Protein AF-A0A8B8GAD3-F1 (afdb_monomer_lite)

Foldseek 3Di:
DDPPPPPPQPDPPDPDPVCCQVQVWDFPPDRPTFIARLVPRDGDNDPDPVSSVVVSVVPVVCCVVQPHPDPVSVVVSVVSVVVVVVVVVVVVVVVVVVVVVVVVVVVVD

pLDDT: mean 82.94, std 14.65, range [37.81, 95.75]

Organism: NCBI:txid143950

Sequence (109 aa):
MDRKRRKIENENRQLCPEWMDLYCFILPDRVGALPVCLICNQTVAVMKVFNIKRHYETHKSFAEKFPLGTGLRKTKIENLKMKYKSATQILSQAMTEQQKCAQASLQIS

Structure (mmCIF, N/CA/C/O backbone):
data_AF-A0A8B8GAD3-F1
#
_entry.id   AF-A0A8B8GAD3-F1
#
loop_
_atom_site.group_PDB
_atom_site.id
_atom_site.type_symbol
_atom_site.label_atom_id
_atom_site.label_alt_id
_atom_site.label_comp_id
_atom_site.label_asym_id
_atom_site.label_entity_id
_atom_site.label_seq_id
_atom_site.pdbx_PDB_ins_code
_atom_site.Cartn_x
_atom_site.Cartn_y
_atom_site.Cartn_z
_atom_site.occupancy
_atom_site.B_iso_or_equiv
_atom_site.auth_seq_id
_atom_site.auth_comp_id
_atom_site.auth_asym_id
_atom_site.auth_atom_id
_atom_site.pdbx_PDB_model_num
ATOM 1 N N . MET A 1 1 ? 28.641 -8.208 -21.926 1.00 37.81 1 MET A N 1
ATOM 2 C CA . MET A 1 1 ? 27.380 -7.474 -22.187 1.00 37.81 1 MET A CA 1
ATOM 3 C C . MET A 1 1 ? 26.806 -7.016 -20.856 1.00 37.81 1 MET A C 1
ATOM 5 O O . MET A 1 1 ? 25.879 -7.620 -20.322 1.00 37.81 1 MET A O 1
ATOM 9 N N . ASP A 1 2 ? 27.411 -5.984 -20.281 1.00 43.97 2 ASP A N 1
ATOM 10 C CA . ASP A 1 2 ? 27.009 -5.403 -19.007 1.00 43.97 2 ASP A CA 1
ATOM 11 C C . ASP A 1 2 ? 25.595 -4.833 -19.109 1.00 43.97 2 ASP A C 1
ATOM 13 O O . ASP A 1 2 ? 25.339 -3.842 -19.797 1.00 43.97 2 ASP A O 1
ATOM 17 N N . ARG A 1 3 ? 24.639 -5.472 -18.424 1.00 51.47 3 ARG A N 1
ATOM 18 C CA . ARG A 1 3 ? 23.306 -4.898 -18.221 1.00 51.47 3 ARG A CA 1
ATOM 19 C C . ARG A 1 3 ? 23.472 -3.652 -17.360 1.00 51.47 3 ARG A C 1
ATOM 21 O O . ARG A 1 3 ? 23.454 -3.739 -16.134 1.00 51.47 3 ARG A O 1
ATOM 28 N N . LYS A 1 4 ? 23.612 -2.495 -18.011 1.00 49.50 4 LYS A N 1
ATOM 29 C CA . LYS A 1 4 ? 23.572 -1.164 -17.397 1.00 49.50 4 LYS A CA 1
ATOM 30 C C . LYS A 1 4 ? 22.325 -1.087 -16.509 1.00 49.50 4 LYS A C 1
ATOM 32 O O . LYS A 1 4 ? 21.205 -0.947 -17.007 1.00 49.50 4 LYS A O 1
ATOM 37 N N . ARG A 1 5 ? 22.501 -1.259 -15.191 1.00 54.44 5 ARG A N 1
ATOM 38 C CA . ARG A 1 5 ? 21.418 -1.110 -14.210 1.00 54.44 5 ARG A CA 1
ATOM 39 C C . ARG A 1 5 ? 20.938 0.330 -14.326 1.00 54.44 5 ARG A C 1
ATOM 41 O O . ARG A 1 5 ? 21.674 1.261 -14.016 1.00 54.44 5 ARG A O 1
ATOM 48 N N . ARG A 1 6 ? 19.726 0.515 -14.851 1.00 52.16 6 ARG A N 1
ATOM 49 C CA . ARG A 1 6 ? 19.106 1.837 -14.955 1.00 52.16 6 ARG A CA 1
ATOM 50 C C . ARG A 1 6 ? 18.954 2.393 -13.538 1.00 52.16 6 ARG A C 1
ATOM 52 O O . ARG A 1 6 ? 18.288 1.760 -12.724 1.00 52.16 6 ARG A O 1
ATOM 59 N N . LYS A 1 7 ? 19.585 3.536 -13.246 1.00 47.41 7 LYS A N 1
ATOM 60 C CA . LYS A 1 7 ? 19.332 4.312 -12.024 1.00 47.41 7 LYS A CA 1
ATOM 61 C C . LYS A 1 7 ? 17.867 4.747 -12.056 1.00 47.41 7 LYS A C 1
ATOM 63 O O . LYS A 1 7 ? 17.479 5.538 -12.908 1.00 47.41 7 LYS A O 1
ATOM 68 N N . ILE A 1 8 ? 17.054 4.157 -11.182 1.00 53.09 8 ILE A N 1
ATOM 69 C CA . ILE A 1 8 ? 15.604 4.405 -11.080 1.00 53.09 8 ILE A CA 1
ATOM 70 C C . ILE A 1 8 ? 15.321 5.772 -10.421 1.00 53.09 8 ILE A C 1
ATOM 72 O O . ILE A 1 8 ? 14.208 6.269 -10.519 1.00 53.09 8 ILE A O 1
ATOM 76 N N . GLU A 1 9 ? 16.332 6.405 -9.815 1.00 48.59 9 GLU A N 1
ATOM 77 C CA . GLU A 1 9 ? 16.222 7.668 -9.067 1.00 48.59 9 GLU A CA 1
ATOM 78 C C . GLU A 1 9 ? 15.706 8.872 -9.867 1.00 48.59 9 GLU A C 1
ATOM 80 O O . GLU A 1 9 ? 15.220 9.810 -9.250 1.00 48.59 9 GLU A O 1
ATOM 85 N N . ASN A 1 10 ? 15.778 8.867 -11.204 1.00 42.12 10 ASN A N 1
ATOM 86 C CA . ASN A 1 10 ? 15.511 10.075 -11.998 1.00 42.12 10 ASN A CA 1
ATOM 87 C C . ASN A 1 10 ? 14.191 10.072 -12.782 1.00 42.12 10 ASN A C 1
ATOM 89 O O . ASN A 1 10 ? 13.942 10.979 -13.572 1.00 42.12 10 ASN A O 1
ATOM 93 N N . GLU A 1 11 ? 13.340 9.063 -12.606 1.00 46.62 11 GLU A N 1
ATOM 94 C CA . GLU A 1 11 ? 11.992 9.130 -13.161 1.00 46.62 11 GLU A CA 1
ATOM 95 C C . GLU A 1 11 ? 11.055 9.596 -12.053 1.00 46.62 11 GLU A C 1
ATOM 97 O O . GLU A 1 11 ? 10.814 8.859 -11.098 1.00 46.62 11 GLU A O 1
ATOM 102 N N . ASN A 1 12 ? 10.524 10.813 -12.206 1.00 50.81 12 ASN A N 1
ATOM 103 C CA . ASN A 1 12 ? 9.312 11.320 -11.559 1.00 50.81 12 ASN A CA 1
ATOM 104 C C . ASN A 1 12 ? 8.127 10.376 -11.854 1.00 50.81 12 ASN A C 1
ATOM 106 O O . ASN A 1 12 ? 7.164 10.741 -12.526 1.00 50.81 12 ASN A O 1
ATOM 110 N N . ARG A 1 13 ? 8.202 9.119 -11.410 1.00 56.91 13 ARG A N 1
ATOM 111 C CA . ARG A 1 13 ? 7.114 8.154 -11.488 1.00 56.91 13 ARG A CA 1
ATOM 112 C C . ARG A 1 13 ? 6.143 8.557 -10.398 1.00 56.91 13 ARG A C 1
ATOM 114 O O . ARG A 1 13 ? 6.179 8.056 -9.279 1.00 56.91 13 ARG A O 1
ATOM 121 N N . GLN A 1 14 ? 5.333 9.552 -10.719 1.00 61.41 14 GLN A N 1
ATOM 122 C CA . GLN A 1 14 ? 4.161 9.864 -9.936 1.00 61.41 14 GLN A CA 1
ATOM 123 C C . GLN A 1 14 ? 3.264 8.632 -10.005 1.00 61.41 14 GLN A C 1
ATOM 125 O O . GLN A 1 14 ? 2.966 8.116 -11.085 1.00 61.41 14 GLN A O 1
ATOM 130 N N . LEU A 1 15 ? 2.892 8.108 -8.842 1.00 64.50 15 LEU A N 1
ATOM 131 C CA . LEU A 1 15 ? 1.887 7.063 -8.783 1.00 64.50 15 LEU A CA 1
ATOM 132 C C . LEU A 1 15 ? 0.586 7.661 -9.319 1.00 64.50 15 LEU A C 1
ATOM 134 O O . LEU A 1 15 ? 0.115 8.662 -8.778 1.00 64.50 15 LEU A O 1
ATOM 138 N N . CYS A 1 16 ? 0.013 7.073 -10.370 1.00 71.06 16 CYS A N 1
ATOM 139 C CA . CYS A 1 16 ? -1.284 7.517 -10.868 1.00 71.06 16 CYS A CA 1
ATOM 140 C C . CYS A 1 16 ? -2.304 7.425 -9.717 1.00 71.06 16 CYS A C 1
ATOM 142 O O . CYS A 1 16 ? -2.418 6.347 -9.123 1.00 71.06 16 CYS A O 1
ATOM 144 N N . PRO A 1 17 ? -3.057 8.496 -9.400 1.00 71.69 17 PRO A N 1
ATOM 145 C CA . PRO A 1 17 ? -4.067 8.478 -8.338 1.00 71.69 17 PRO A CA 1
ATOM 146 C C . PRO A 1 17 ? -5.066 7.325 -8.493 1.00 71.69 17 PRO A C 1
ATOM 148 O O . PRO A 1 17 ? -5.463 6.703 -7.513 1.00 71.69 17 PRO A O 1
ATOM 151 N N . GLU A 1 18 ? -5.367 6.958 -9.740 1.00 78.81 18 GLU A N 1
ATOM 152 C CA . GLU A 1 18 ? -6.225 5.828 -10.103 1.00 78.81 18 GLU A CA 1
ATOM 153 C C . GLU A 1 18 ? -5.734 4.481 -9.545 1.00 78.81 18 GLU A C 1
ATOM 155 O O . GLU A 1 18 ? -6.532 3.581 -9.294 1.00 78.81 18 GLU A O 1
ATOM 160 N N . TRP A 1 19 ? -4.429 4.307 -9.302 1.00 84.06 19 TRP A N 1
ATOM 161 C CA . TRP A 1 19 ? -3.896 3.063 -8.735 1.00 84.06 19 TRP A CA 1
ATOM 162 C C . TRP A 1 19 ? -4.293 2.878 -7.269 1.00 84.06 19 TRP A C 1
ATOM 164 O O . TRP A 1 19 ? -4.301 1.744 -6.782 1.00 84.06 19 TRP A O 1
ATOM 174 N N . MET A 1 20 ? -4.658 3.958 -6.575 1.00 85.38 20 MET A N 1
ATOM 175 C CA . MET A 1 20 ? -5.218 3.872 -5.231 1.00 85.38 20 MET A CA 1
ATOM 176 C C . MET A 1 20 ? -6.579 3.175 -5.268 1.00 85.38 20 MET A C 1
ATOM 178 O O . MET A 1 20 ? -6.777 2.191 -4.557 1.00 85.38 20 MET A O 1
ATOM 182 N N . ASP A 1 21 ? -7.477 3.605 -6.154 1.00 85.69 21 ASP A N 1
ATOM 183 C CA . ASP A 1 21 ? -8.812 3.016 -6.295 1.00 85.69 21 ASP A CA 1
ATOM 184 C C . ASP A 1 21 ? -8.769 1.605 -6.907 1.00 85.69 21 ASP A C 1
ATOM 186 O O . ASP A 1 21 ? -9.432 0.673 -6.425 1.00 85.69 21 ASP A O 1
ATOM 190 N N . LEU A 1 22 ? -7.943 1.421 -7.942 1.00 88.00 22 LEU A N 1
ATOM 191 C CA . LEU A 1 22 ? -7.854 0.170 -8.696 1.00 88.00 22 LEU A CA 1
ATOM 192 C C . LEU A 1 22 ? -7.103 -0.930 -7.940 1.00 88.00 22 LEU A C 1
ATOM 194 O O . LEU A 1 22 ? -7.559 -2.072 -7.916 1.00 88.00 22 LEU A O 1
ATOM 198 N N . TYR A 1 23 ? -5.979 -0.598 -7.301 1.00 91.75 23 TYR A N 1
ATOM 199 C CA . TYR A 1 23 ? -5.044 -1.589 -6.755 1.00 91.75 23 TYR A CA 1
ATOM 200 C C . TYR A 1 23 ? -4.752 -1.416 -5.260 1.00 91.75 23 TYR A C 1
ATOM 202 O O . TYR A 1 23 ? -4.009 -2.217 -4.694 1.00 91.75 23 TYR A O 1
ATOM 210 N N . CYS A 1 24 ? -5.327 -0.403 -4.604 1.00 93.25 24 CYS A N 1
ATOM 211 C CA . CYS A 1 24 ? -5.091 -0.100 -3.189 1.00 93.25 24 CYS A CA 1
ATOM 212 C C . CYS A 1 24 ? -3.615 0.188 -2.877 1.00 93.25 24 CYS A C 1
ATOM 214 O O . CYS A 1 24 ? -3.099 -0.225 -1.838 1.00 93.25 24 CYS A O 1
ATOM 216 N N . PHE A 1 25 ? -2.932 0.895 -3.780 1.00 93.75 25 PHE A N 1
ATOM 217 C CA . PHE A 1 25 ? -1.554 1.338 -3.581 1.00 93.75 25 PHE A CA 1
ATOM 218 C C . PHE A 1 25 ? -1.471 2.828 -3.272 1.00 93.75 25 PHE A C 1
ATOM 220 O O . PHE A 1 25 ? -2.213 3.638 -3.822 1.00 93.75 25 PHE A O 1
ATOM 227 N N . ILE A 1 26 ? -0.513 3.183 -2.421 1.00 91.50 26 ILE A N 1
ATOM 228 C CA . ILE A 1 26 ? -0.141 4.570 -2.143 1.00 91.50 26 ILE A CA 1
ATOM 229 C C . ILE A 1 26 ? 1.348 4.768 -2.384 1.00 91.50 26 ILE A C 1
ATOM 231 O O . ILE A 1 26 ? 2.139 3.827 -2.290 1.00 91.50 26 ILE A O 1
ATOM 235 N N . LEU A 1 27 ? 1.732 6.008 -2.665 1.00 90.31 27 LEU A N 1
ATOM 236 C CA . LEU A 1 27 ? 3.123 6.424 -2.682 1.00 90.31 27 LEU A CA 1
ATOM 237 C C . LEU A 1 27 ? 3.346 7.329 -1.470 1.00 90.31 27 LEU A C 1
ATOM 239 O O . LEU A 1 27 ? 2.709 8.378 -1.391 1.00 90.31 27 LEU A O 1
ATOM 243 N N . PRO A 1 28 ? 4.174 6.916 -0.498 1.00 87.75 28 PRO A N 1
ATOM 244 C CA . PRO A 1 28 ? 4.539 7.782 0.613 1.00 87.75 28 PRO A CA 1
ATOM 245 C 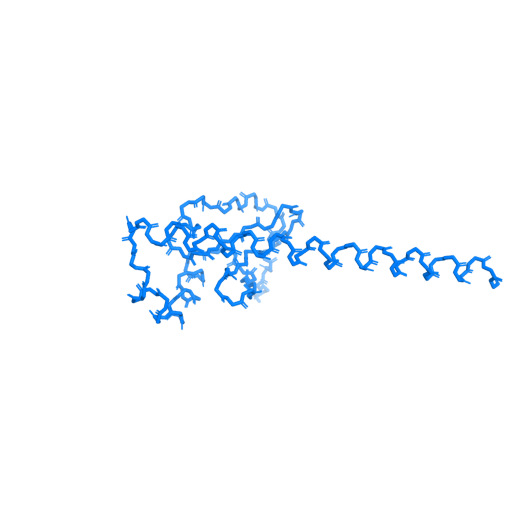C . PRO A 1 28 ? 5.187 9.077 0.114 1.00 87.75 28 PRO A C 1
ATOM 247 O O . PRO A 1 28 ? 5.995 9.040 -0.812 1.00 87.75 28 PRO A O 1
ATOM 250 N N . ASP A 1 29 ? 4.866 10.195 0.761 1.00 83.00 29 ASP A N 1
ATOM 251 C CA . ASP A 1 29 ? 5.399 11.519 0.426 1.00 83.00 29 ASP A CA 1
ATOM 252 C C . ASP A 1 29 ? 6.833 11.672 0.959 1.00 83.00 29 ASP A C 1
ATOM 254 O O . ASP A 1 29 ? 7.090 12.260 2.005 1.00 83.00 29 ASP A O 1
ATOM 258 N N . ARG A 1 30 ? 7.779 11.001 0.295 1.00 80.12 30 ARG A N 1
ATOM 259 C CA . ARG A 1 30 ? 9.219 11.108 0.556 1.00 80.12 30 ARG A CA 1
ATOM 260 C C . ARG A 1 30 ? 10.006 10.841 -0.720 1.00 80.12 30 ARG A C 1
ATOM 262 O O . ARG A 1 30 ? 9.610 10.019 -1.551 1.00 80.12 30 ARG A O 1
ATOM 269 N N . VAL A 1 31 ? 11.156 11.494 -0.847 1.00 79.19 31 VAL A N 1
ATOM 270 C CA . VAL A 1 31 ? 12.059 11.309 -1.989 1.00 79.19 31 VAL A CA 1
ATOM 271 C C . VAL A 1 31 ? 12.478 9.839 -2.084 1.00 79.19 31 VAL A C 1
ATOM 273 O O . VAL A 1 31 ? 12.861 9.224 -1.089 1.00 79.19 31 VAL A O 1
ATOM 276 N N . GLY A 1 32 ? 12.353 9.252 -3.277 1.00 80.19 32 GLY A N 1
ATOM 277 C CA . GLY A 1 32 ? 12.710 7.850 -3.520 1.00 80.19 32 GLY A CA 1
ATOM 278 C C . GLY A 1 32 ? 11.770 6.821 -2.877 1.00 80.19 32 GLY A C 1
ATOM 279 O O . GLY A 1 32 ? 12.140 5.654 -2.744 1.00 80.19 32 GLY A O 1
ATOM 280 N N . ALA A 1 33 ? 10.562 7.217 -2.459 1.00 85.12 33 ALA A N 1
ATOM 281 C CA . ALA A 1 33 ? 9.576 6.277 -1.943 1.00 85.12 33 ALA A CA 1
ATOM 282 C C . ALA A 1 33 ? 9.245 5.155 -2.934 1.00 85.12 33 ALA A C 1
ATOM 284 O O . ALA A 1 33 ? 9.103 5.354 -4.140 1.00 85.12 33 ALA A O 1
ATOM 285 N N . LEU A 1 34 ? 9.035 3.965 -2.374 1.00 89.25 34 LEU A N 1
ATOM 286 C CA . LEU A 1 34 ? 8.462 2.837 -3.088 1.00 89.25 34 LEU A CA 1
ATOM 287 C C . LEU A 1 34 ? 6.945 2.804 -2.868 1.00 89.25 34 LEU A C 1
ATOM 289 O O . LEU A 1 34 ? 6.487 3.133 -1.770 1.00 89.25 34 LEU A O 1
ATOM 293 N N . PRO A 1 35 ? 6.166 2.374 -3.871 1.00 91.44 35 PRO A N 1
ATOM 294 C CA . PRO A 1 35 ? 4.733 2.165 -3.717 1.00 91.44 35 PRO A CA 1
ATOM 295 C C . PRO A 1 35 ? 4.454 1.094 -2.655 1.00 91.44 35 PRO A C 1
ATOM 297 O O . PRO A 1 35 ? 5.100 0.043 -2.647 1.00 91.44 35 PRO A O 1
ATOM 300 N N . VAL A 1 36 ? 3.479 1.359 -1.785 1.00 93.12 36 VAL A N 1
ATOM 301 C CA . VAL A 1 36 ? 3.062 0.495 -0.671 1.00 93.12 36 VAL A CA 1
ATOM 302 C C . VAL A 1 36 ? 1.645 -0.012 -0.913 1.00 93.12 36 VAL A C 1
ATOM 304 O O . VAL A 1 36 ? 0.749 0.778 -1.213 1.00 93.12 36 VAL A O 1
AT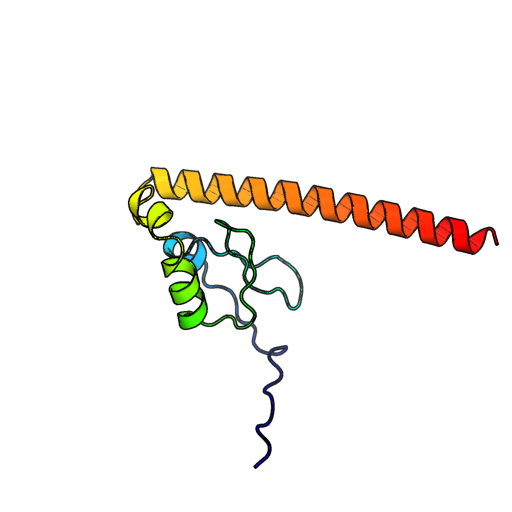OM 307 N N . CYS A 1 37 ? 1.428 -1.316 -0.750 1.00 95.25 37 CYS A N 1
ATOM 308 C CA . CYS A 1 37 ? 0.097 -1.911 -0.754 1.00 95.25 37 CYS A CA 1
ATOM 309 C C . CYS A 1 37 ? -0.602 -1.637 0.581 1.00 95.25 37 CYS A C 1
ATOM 311 O O . CYS A 1 37 ? -0.098 -2.014 1.634 1.00 95.25 37 CYS A O 1
ATOM 313 N N . LEU A 1 38 ? -1.792 -1.044 0.557 1.00 94.75 38 LEU A N 1
ATOM 314 C CA . LEU A 1 38 ? -2.575 -0.772 1.765 1.00 94.75 38 LEU A CA 1
ATOM 315 C C . LEU A 1 38 ? -3.226 -2.021 2.384 1.00 94.75 38 LEU A C 1
ATOM 317 O O . LEU A 1 38 ? -3.725 -1.948 3.503 1.00 94.75 38 LEU A O 1
ATOM 321 N N . ILE A 1 39 ? -3.257 -3.148 1.666 1.00 94.88 39 ILE A N 1
ATOM 322 C CA . ILE A 1 39 ? -3.881 -4.396 2.136 1.00 94.88 39 ILE A CA 1
ATOM 323 C C . ILE A 1 39 ? -2.929 -5.159 3.068 1.00 94.88 39 ILE A C 1
ATOM 325 O O . ILE A 1 39 ? -3.369 -5.689 4.084 1.00 94.88 39 ILE A O 1
ATOM 329 N N . CYS A 1 40 ? -1.635 -5.198 2.732 1.00 94.88 40 CYS A N 1
ATOM 330 C CA . CYS A 1 40 ? -0.617 -5.955 3.473 1.00 94.88 40 CYS A CA 1
ATOM 331 C C . CYS A 1 40 ? 0.610 -5.138 3.904 1.00 94.88 40 CYS A C 1
ATOM 333 O O . CYS A 1 40 ? 1.553 -5.704 4.451 1.00 94.88 40 CYS A O 1
ATOM 335 N N . ASN A 1 41 ? 0.639 -3.833 3.624 1.00 93.50 41 ASN A N 1
ATOM 336 C CA . ASN A 1 41 ? 1.731 -2.915 3.961 1.00 93.50 41 ASN A CA 1
ATOM 337 C C . ASN A 1 41 ? 3.094 -3.262 3.320 1.00 93.50 41 ASN A C 1
ATOM 339 O O . ASN A 1 41 ? 4.121 -2.726 3.731 1.00 93.50 41 ASN A O 1
ATOM 343 N N . GLN A 1 42 ? 3.123 -4.116 2.291 1.00 93.94 42 GLN A N 1
ATOM 344 C CA . GLN A 1 42 ? 4.344 -4.459 1.554 1.00 93.94 42 GLN A CA 1
ATOM 345 C C . GLN A 1 42 ? 4.659 -3.435 0.458 1.00 93.94 42 GLN A C 1
ATOM 347 O O . GLN A 1 42 ? 3.759 -2.866 -0.165 1.00 93.94 42 GLN A O 1
ATOM 352 N N . THR A 1 43 ? 5.949 -3.229 0.188 1.00 92.81 43 THR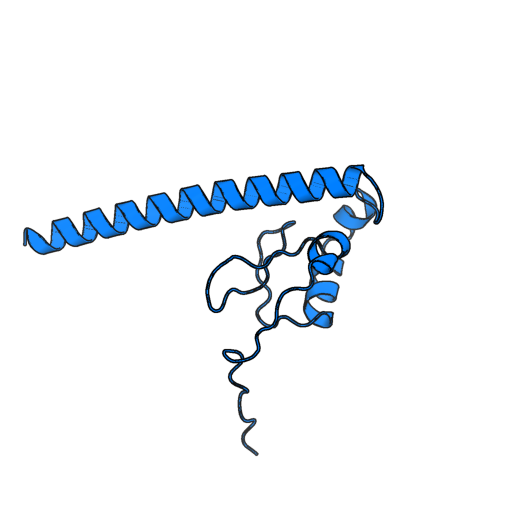 A N 1
ATOM 353 C CA . THR A 1 43 ? 6.435 -2.357 -0.889 1.00 92.81 43 THR A CA 1
ATOM 354 C C . THR A 1 43 ? 6.679 -3.128 -2.184 1.00 92.81 43 THR A C 1
ATOM 356 O O . THR A 1 43 ? 7.020 -4.311 -2.177 1.00 92.81 43 THR A O 1
ATOM 359 N N . VAL A 1 44 ? 6.561 -2.441 -3.322 1.00 90.75 44 VAL A N 1
ATOM 360 C CA . VAL A 1 44 ? 6.967 -2.973 -4.631 1.00 90.75 44 VAL A CA 1
ATOM 361 C C . VAL A 1 44 ? 8.172 -2.185 -5.139 1.00 90.75 44 VAL A C 1
ATOM 363 O O . VAL A 1 44 ? 8.070 -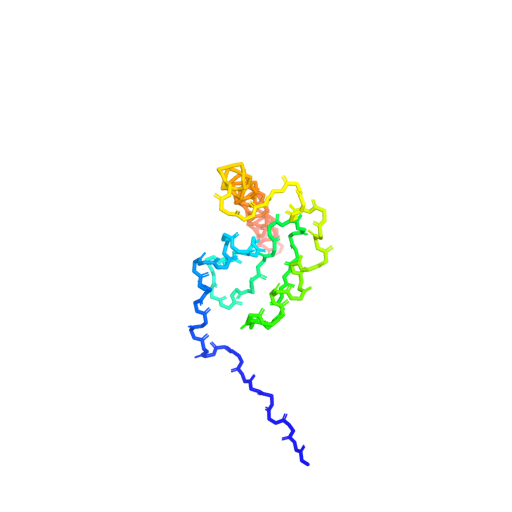1.000 -5.439 1.00 90.75 44 VAL A O 1
ATOM 366 N N . ALA A 1 45 ? 9.322 -2.854 -5.275 1.00 87.31 45 ALA A N 1
ATOM 367 C CA . ALA A 1 45 ? 10.601 -2.221 -5.628 1.00 87.31 45 ALA A CA 1
ATOM 368 C C . ALA A 1 45 ? 10.599 -1.499 -6.986 1.00 87.31 45 ALA A C 1
ATOM 370 O O . ALA A 1 45 ? 11.358 -0.560 -7.206 1.00 87.31 45 ALA A O 1
ATOM 371 N N . VAL A 1 46 ? 9.755 -1.943 -7.920 1.00 84.75 46 VAL A N 1
ATOM 372 C CA . VAL A 1 46 ? 9.673 -1.369 -9.263 1.00 84.75 46 VAL A CA 1
ATOM 373 C C . VAL A 1 46 ? 8.259 -0.872 -9.513 1.00 84.75 46 VAL A C 1
ATOM 375 O O . VAL A 1 46 ? 7.361 -1.663 -9.807 1.00 84.75 46 VAL A O 1
ATOM 378 N N . MET A 1 47 ? 8.094 0.450 -9.470 1.00 84.50 47 MET A N 1
ATOM 379 C CA . MET A 1 47 ? 6.845 1.139 -9.787 1.00 84.50 47 MET A CA 1
ATOM 380 C C . MET A 1 47 ? 6.511 1.003 -11.282 1.00 84.50 47 MET A C 1
ATOM 382 O O . MET A 1 47 ? 6.873 1.842 -12.102 1.00 84.50 47 MET A O 1
ATOM 386 N N . LYS A 1 48 ? 5.882 -0.117 -11.637 1.00 86.00 48 LYS A N 1
ATOM 387 C CA . LYS A 1 48 ? 5.314 -0.428 -12.952 1.00 86.00 48 LYS A CA 1
ATOM 388 C C . LYS A 1 48 ? 3.950 -1.058 -12.729 1.00 86.00 48 LYS A C 1
ATOM 390 O O . LYS A 1 48 ? 3.836 -1.943 -11.880 1.00 86.00 48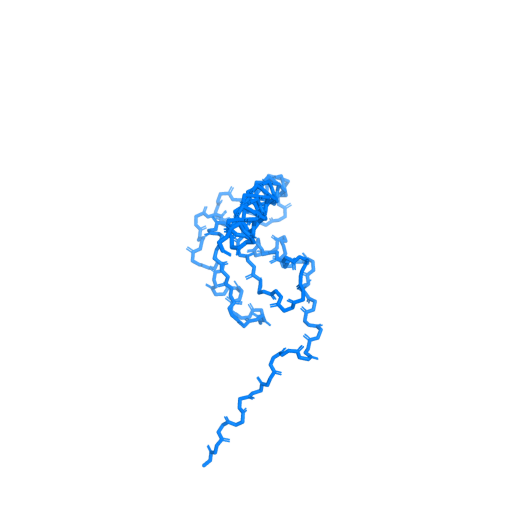 LYS A O 1
ATOM 395 N N . VAL A 1 49 ? 2.966 -0.677 -13.544 1.00 86.06 49 VAL A N 1
ATOM 396 C CA . VAL A 1 49 ? 1.586 -1.183 -13.445 1.00 86.06 49 VAL A CA 1
ATOM 397 C C . VAL A 1 49 ? 1.522 -2.714 -13.416 1.00 86.06 49 VAL A C 1
ATOM 399 O O . VAL A 1 49 ? 0.779 -3.275 -12.623 1.00 86.06 49 VAL A O 1
ATOM 402 N N . PHE A 1 50 ? 2.378 -3.398 -14.184 1.00 88.44 50 PHE A N 1
ATOM 403 C CA . PHE A 1 50 ? 2.468 -4.860 -14.185 1.00 88.44 50 PHE A CA 1
ATOM 404 C C . PHE A 1 50 ? 2.790 -5.440 -12.798 1.00 88.44 50 PHE A C 1
ATOM 406 O O . PHE A 1 50 ? 2.129 -6.374 -12.353 1.00 88.44 50 PHE A O 1
ATOM 413 N N . ASN A 1 51 ? 3.774 -4.875 -12.089 1.00 90.88 51 ASN A N 1
ATOM 414 C CA . ASN A 1 51 ? 4.154 -5.363 -10.760 1.00 90.88 51 ASN A CA 1
ATOM 415 C C . ASN A 1 51 ? 3.072 -5.059 -9.719 1.00 90.88 51 ASN A C 1
ATOM 417 O O . ASN A 1 51 ? 2.807 -5.886 -8.853 1.00 90.88 51 ASN A O 1
ATOM 421 N N . ILE A 1 52 ? 2.447 -3.885 -9.822 1.00 91.12 52 ILE A N 1
ATOM 422 C CA . ILE A 1 52 ? 1.357 -3.448 -8.944 1.00 91.12 52 ILE A CA 1
ATOM 423 C C . ILE A 1 52 ? 0.133 -4.350 -9.115 1.00 91.12 52 ILE A C 1
ATOM 425 O O . ILE A 1 52 ? -0.385 -4.872 -8.131 1.00 91.12 52 ILE A O 1
ATOM 429 N N . LYS A 1 53 ? -0.280 -4.604 -10.360 1.00 91.69 53 LYS A N 1
ATOM 430 C CA . LYS A 1 53 ? -1.406 -5.484 -10.682 1.00 91.69 53 LYS A CA 1
ATOM 431 C C . LYS A 1 53 ? -1.146 -6.916 -10.220 1.00 91.69 53 LYS A C 1
ATOM 433 O O . LYS A 1 53 ? -1.976 -7.479 -9.519 1.00 91.69 53 LYS A O 1
ATOM 438 N N . ARG A 1 54 ? 0.033 -7.470 -10.527 1.00 94.75 54 ARG A N 1
ATOM 439 C CA . ARG A 1 54 ? 0.422 -8.816 -10.081 1.00 94.75 54 ARG A CA 1
ATOM 440 C C . ARG A 1 54 ? 0.417 -8.937 -8.557 1.00 94.75 54 ARG A C 1
ATOM 442 O O . ARG A 1 54 ? 0.027 -9.970 -8.029 1.00 94.75 54 ARG A O 1
ATOM 449 N N . HIS A 1 55 ? 0.859 -7.899 -7.845 1.00 95.31 55 HIS A N 1
ATOM 450 C CA . HIS A 1 55 ? 0.757 -7.872 -6.389 1.00 95.31 55 HIS A CA 1
ATOM 451 C C . HIS A 1 55 ? -0.706 -7.810 -5.936 1.00 95.31 55 HIS A C 1
ATOM 453 O O . HIS A 1 55 ? -1.092 -8.542 -5.041 1.00 95.31 55 HIS A O 1
ATOM 459 N N . TYR A 1 56 ? -1.540 -6.972 -6.550 1.00 94.50 56 TYR A N 1
ATOM 460 C CA . TYR A 1 56 ? -2.958 -6.882 -6.202 1.00 94.50 56 TYR A CA 1
ATOM 461 C C . TYR A 1 56 ? -3.707 -8.212 -6.401 1.00 94.50 56 TYR A C 1
ATOM 463 O O . TYR A 1 56 ? -4.547 -8.577 -5.583 1.00 94.50 56 TYR A O 1
ATOM 471 N N . GLU A 1 57 ? -3.358 -8.979 -7.436 1.00 94.00 57 GLU A N 1
ATOM 472 C CA . GLU A 1 57 ? -3.934 -10.300 -7.724 1.00 94.00 57 GLU A CA 1
ATOM 473 C C . GLU A 1 57 ? -3.670 -11.349 -6.629 1.00 94.00 57 GLU A C 1
ATOM 475 O O . GLU A 1 57 ? -4.374 -12.360 -6.583 1.00 94.00 57 GLU A O 1
ATOM 480 N N . THR A 1 58 ? -2.710 -11.129 -5.720 1.00 95.75 58 THR A N 1
ATOM 481 C CA . THR A 1 58 ? -2.523 -12.003 -4.548 1.00 95.75 58 THR A CA 1
ATOM 482 C C . THR A 1 58 ? -3.606 -11.787 -3.486 1.00 95.75 58 THR A C 1
ATOM 484 O O . THR A 1 58 ? -3.867 -12.680 -2.683 1.00 95.75 58 THR A O 1
ATOM 487 N N . HIS A 1 59 ? -4.307 -10.649 -3.527 1.00 94.75 59 HIS A N 1
ATOM 488 C CA . HIS A 1 59 ? -5.358 -10.255 -2.586 1.00 94.75 59 HIS A CA 1
ATOM 489 C C . HIS A 1 59 ? -6.766 -10.503 -3.151 1.00 94.75 59 HIS A C 1
ATOM 491 O O . HIS A 1 59 ? -7.649 -9.651 -3.036 1.00 94.75 59 HIS A O 1
ATOM 497 N N . LYS A 1 60 ? -7.007 -11.672 -3.766 1.00 92.62 60 LYS A N 1
ATOM 498 C CA . LYS A 1 60 ? -8.300 -12.010 -4.411 1.00 92.62 60 LYS A CA 1
ATOM 499 C C . LYS A 1 60 ? -9.502 -11.820 -3.484 1.00 92.62 60 LYS A C 1
ATOM 501 O O . LYS A 1 60 ? -10.470 -11.165 -3.858 1.00 92.62 60 LYS A O 1
ATOM 506 N N . SER A 1 61 ? -9.368 -12.263 -2.235 1.00 94.12 61 SER A N 1
ATOM 507 C CA . SER A 1 61 ? -10.412 -12.134 -1.213 1.00 94.12 61 SER A CA 1
ATOM 508 C C . SER A 1 61 ? -10.790 -10.681 -0.910 1.00 94.12 61 SER A C 1
ATOM 510 O O . SER A 1 61 ? -11.919 -10.403 -0.509 1.00 94.12 61 SER A O 1
ATOM 512 N N . PHE A 1 62 ? -9.871 -9.731 -1.108 1.00 93.31 62 PHE A N 1
ATOM 513 C CA . PHE A 1 62 ? -10.173 -8.310 -0.993 1.00 93.31 62 PHE A CA 1
ATOM 514 C C . PHE A 1 62 ? -10.999 -7.825 -2.186 1.00 93.31 62 PHE A C 1
ATOM 516 O O . PHE A 1 62 ? -11.978 -7.109 -1.988 1.00 93.31 62 PHE A O 1
ATOM 523 N N . ALA A 1 63 ? -10.627 -8.215 -3.409 1.00 90.94 63 ALA A N 1
ATOM 524 C CA . ALA A 1 63 ? -11.363 -7.851 -4.618 1.00 90.94 63 ALA A CA 1
ATOM 525 C C . ALA A 1 63 ? -12.803 -8.392 -4.601 1.00 90.94 63 ALA A C 1
ATOM 527 O O . ALA A 1 63 ? -13.719 -7.683 -5.009 1.00 90.94 63 ALA A O 1
ATOM 528 N N . GLU A 1 64 ? -13.002 -9.600 -4.066 1.00 93.00 64 GLU A N 1
ATOM 529 C CA . GLU A 1 64 ? -14.320 -10.221 -3.892 1.00 93.00 64 GLU A CA 1
ATOM 530 C C . GLU A 1 64 ? -15.171 -9.497 -2.837 1.00 93.00 64 GLU A C 1
ATOM 532 O O . GLU A 1 64 ? -16.342 -9.209 -3.072 1.00 93.00 64 GLU A O 1
ATOM 537 N N . LYS A 1 65 ? -14.586 -9.149 -1.682 1.00 94.31 65 LYS A N 1
ATOM 538 C CA . LYS A 1 65 ? -15.298 -8.448 -0.595 1.00 94.31 65 LYS A CA 1
ATOM 539 C C . LYS A 1 65 ? -15.575 -6.976 -0.896 1.00 94.31 65 LYS A C 1
ATOM 541 O O . LYS A 1 65 ? -16.533 -6.413 -0.373 1.00 94.31 65 LYS A O 1
ATOM 546 N N . PHE A 1 66 ? -14.723 -6.339 -1.697 1.00 94.06 66 PHE A N 1
ATOM 547 C CA . PHE A 1 66 ? -14.790 -4.913 -2.011 1.00 94.06 66 PHE A CA 1
ATOM 548 C C . PHE A 1 66 ? -14.672 -4.689 -3.527 1.00 94.06 66 PHE A C 1
ATOM 550 O O . PHE A 1 66 ? -13.612 -4.257 -4.000 1.00 94.06 66 PHE A O 1
ATOM 557 N N . PRO A 1 67 ? -15.737 -4.950 -4.309 1.00 91.69 67 PRO A N 1
ATOM 558 C CA . PRO A 1 67 ? -15.701 -4.808 -5.762 1.00 91.69 67 PRO A CA 1
ATOM 559 C C . PRO A 1 67 ? -15.412 -3.372 -6.217 1.00 91.69 67 PRO A C 1
ATOM 561 O O . PRO A 1 67 ? -15.729 -2.396 -5.525 1.00 91.69 67 PRO A O 1
ATOM 564 N N . LEU A 1 68 ? -14.800 -3.240 -7.396 1.00 90.38 68 LEU A N 1
ATOM 565 C CA . LEU A 1 68 ? -14.481 -1.949 -8.015 1.00 90.38 68 LEU A CA 1
ATOM 566 C C . LEU A 1 68 ? -15.739 -1.091 -8.220 1.00 90.38 68 LEU A C 1
ATOM 568 O O . LEU A 1 68 ? -16.821 -1.607 -8.478 1.00 90.38 68 LEU A O 1
ATOM 572 N N . GLY A 1 69 ? -15.595 0.229 -8.080 1.00 85.88 69 GLY A N 1
ATOM 573 C CA . GLY A 1 69 ? -16.693 1.188 -8.265 1.00 85.88 69 GLY A CA 1
ATOM 574 C C . GLY A 1 69 ? -17.701 1.265 -7.111 1.00 85.88 69 GLY A C 1
ATOM 575 O O . GLY A 1 69 ? -18.518 2.182 -7.086 1.00 85.88 69 GLY A O 1
ATOM 576 N N . THR A 1 70 ? -17.633 0.370 -6.122 1.00 91.56 70 THR A N 1
ATOM 577 C CA . THR A 1 70 ? -18.556 0.391 -4.978 1.00 91.56 70 THR A CA 1
ATOM 578 C C . THR A 1 70 ? -18.191 1.472 -3.956 1.00 91.56 70 THR A C 1
ATOM 580 O O . THR A 1 70 ? -17.016 1.729 -3.677 1.00 91.56 70 THR A O 1
ATOM 583 N N . GLY A 1 71 ? -19.205 2.081 -3.329 1.00 91.38 71 GLY A N 1
ATOM 584 C CA . GLY 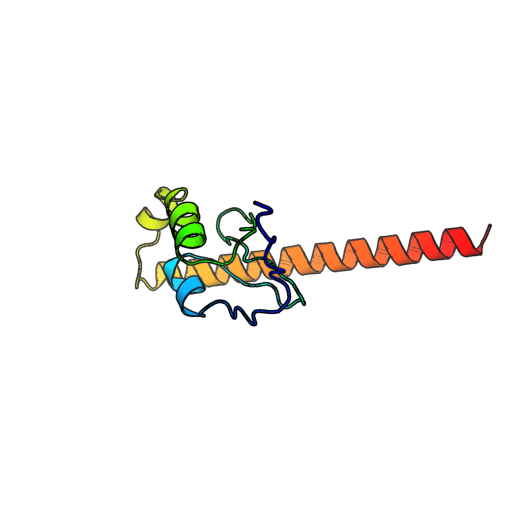A 1 71 ? -18.999 3.012 -2.211 1.00 91.38 71 GLY A CA 1
ATOM 585 C C . GLY A 1 71 ? -18.296 2.349 -1.022 1.00 91.38 71 GLY A C 1
ATOM 586 O O . GLY A 1 71 ? -17.400 2.939 -0.424 1.00 91.38 71 GLY A O 1
ATOM 587 N N . LEU A 1 72 ? -18.614 1.075 -0.757 1.00 93.31 72 LEU A N 1
ATOM 588 C CA . LEU A 1 72 ? -17.971 0.272 0.285 1.00 93.31 72 LEU A CA 1
ATOM 589 C C . LEU A 1 72 ? -16.451 0.185 0.085 1.00 93.31 72 LEU A C 1
ATOM 591 O O . LEU A 1 72 ? -15.687 0.336 1.042 1.00 93.31 72 LEU A O 1
ATOM 595 N N . ARG A 1 73 ? -15.999 -0.019 -1.159 1.00 94.00 73 ARG A N 1
ATOM 596 C CA . ARG A 1 73 ? -14.572 -0.048 -1.489 1.00 94.00 73 ARG A CA 1
ATOM 597 C C . ARG A 1 73 ? -13.904 1.296 -1.215 1.00 94.00 73 ARG A C 1
ATOM 599 O O . ARG A 1 73 ? -12.850 1.306 -0.583 1.00 94.00 73 ARG A O 1
ATOM 606 N N . LYS A 1 74 ? -14.520 2.413 -1.619 1.00 91.75 74 LYS A N 1
ATOM 607 C CA . LYS A 1 74 ? -13.989 3.765 -1.351 1.00 91.75 74 LYS A CA 1
ATOM 608 C C . LYS A 1 74 ? -13.799 3.997 0.149 1.00 91.75 74 LYS A C 1
ATOM 610 O O . LYS A 1 74 ? -12.703 4.340 0.587 1.00 91.75 74 LYS A O 1
ATOM 615 N N . THR A 1 75 ? -14.821 3.700 0.954 1.00 93.94 75 THR A N 1
ATOM 616 C CA . THR A 1 75 ? -14.740 3.802 2.420 1.00 93.94 75 THR A CA 1
ATOM 617 C C . THR A 1 75 ? -13.652 2.897 2.993 1.00 93.94 75 THR A C 1
ATOM 619 O O . THR A 1 75 ? -12.924 3.298 3.904 1.00 93.94 75 THR A O 1
ATOM 622 N N . LYS A 1 76 ? -13.501 1.676 2.467 1.00 95.12 76 LYS A N 1
ATOM 623 C CA . LYS A 1 76 ? -12.471 0.744 2.933 1.00 95.12 76 LYS A CA 1
ATOM 624 C C . LYS A 1 76 ? -11.061 1.249 2.631 1.00 95.12 76 LYS A C 1
ATOM 626 O O . LYS A 1 76 ? -10.207 1.172 3.512 1.00 95.12 76 LYS A O 1
ATOM 631 N N . ILE A 1 77 ? -10.826 1.767 1.428 1.00 93.38 77 ILE A N 1
ATOM 632 C CA . ILE A 1 77 ? -9.535 2.326 1.011 1.00 93.38 77 ILE A CA 1
ATOM 633 C C . ILE A 1 77 ? -9.160 3.520 1.890 1.00 93.38 77 ILE A C 1
ATOM 635 O O . ILE A 1 77 ? -8.049 3.550 2.418 1.00 93.38 77 ILE A O 1
ATOM 639 N N . GLU A 1 78 ? -10.091 4.443 2.136 1.00 93.38 78 GLU A N 1
ATOM 640 C CA . GLU A 1 78 ? -9.841 5.589 3.020 1.00 93.38 78 GLU A CA 1
ATOM 641 C C . GLU A 1 78 ? -9.529 5.147 4.457 1.00 93.38 78 GLU A C 1
ATOM 643 O O . GLU A 1 78 ? -8.572 5.628 5.062 1.00 93.38 78 GLU A O 1
ATOM 648 N N . ASN A 1 79 ? -10.231 4.140 4.984 1.00 95.31 79 ASN A N 1
ATOM 649 C CA . ASN A 1 79 ? -9.896 3.559 6.286 1.00 95.31 79 ASN A CA 1
ATOM 650 C C . ASN A 1 79 ? -8.480 2.961 6.325 1.00 95.31 79 ASN A C 1
ATOM 652 O O . ASN A 1 79 ? -7.749 3.171 7.293 1.00 95.31 79 ASN A O 1
ATOM 656 N N . LEU A 1 80 ? -8.077 2.211 5.294 1.00 94.88 80 LEU A N 1
ATOM 657 C CA . LEU A 1 80 ? -6.730 1.633 5.226 1.00 94.88 80 LEU A CA 1
ATOM 658 C C . LEU A 1 80 ? -5.654 2.720 5.129 1.00 94.88 80 LEU A C 1
ATOM 660 O O . LEU A 1 80 ? -4.621 2.630 5.787 1.00 94.88 80 LEU A O 1
ATOM 664 N N . LYS A 1 81 ? -5.919 3.776 4.362 1.00 92.56 81 LYS A N 1
ATOM 665 C CA . LYS A 1 81 ? -5.040 4.936 4.221 1.00 92.56 81 LYS A CA 1
ATOM 666 C C . LYS A 1 81 ? -4.874 5.688 5.539 1.00 92.56 81 LYS A C 1
ATOM 668 O O . LYS A 1 81 ? -3.749 6.022 5.901 1.00 92.56 81 LYS A O 1
ATOM 673 N N . MET A 1 82 ? -5.960 5.912 6.279 1.00 93.62 82 MET A N 1
ATOM 674 C CA . MET A 1 82 ? -5.903 6.538 7.602 1.00 93.62 82 MET A CA 1
ATOM 675 C C . MET A 1 82 ? -5.110 5.683 8.590 1.00 93.62 82 MET A C 1
ATOM 677 O O . MET A 1 82 ? -4.191 6.190 9.228 1.00 93.62 82 MET A O 1
ATOM 681 N N . LYS A 1 83 ? -5.375 4.370 8.641 1.00 94.06 83 LYS A N 1
ATOM 682 C CA . LYS A 1 83 ? -4.605 3.430 9.473 1.00 94.06 83 LYS A CA 1
ATOM 683 C C . LYS A 1 83 ? -3.118 3.443 9.135 1.00 94.06 83 LYS A C 1
ATOM 685 O O . LYS A 1 83 ? -2.289 3.477 10.041 1.00 94.06 83 LYS A O 1
ATOM 690 N N . TYR A 1 84 ? -2.784 3.446 7.845 1.00 93.50 84 TYR A N 1
ATOM 691 C CA . TYR A 1 84 ? -1.404 3.545 7.387 1.00 93.50 84 TYR A CA 1
ATOM 692 C C . TYR A 1 84 ? -0.748 4.839 7.878 1.00 93.50 84 TYR A C 1
ATOM 694 O O . TYR A 1 84 ? 0.307 4.777 8.502 1.00 93.50 84 TYR A O 1
ATOM 702 N N . LYS A 1 85 ? -1.391 5.995 7.658 1.00 91.19 85 LYS A N 1
ATOM 703 C CA . LYS A 1 85 ? -0.870 7.300 8.091 1.00 91.19 85 LYS A CA 1
ATOM 704 C C . LYS A 1 85 ? -0.593 7.322 9.591 1.00 91.19 85 LYS A C 1
ATOM 706 O O . LYS A 1 85 ? 0.531 7.632 9.980 1.00 91.19 85 LYS A O 1
ATOM 711 N N . SER A 1 86 ? -1.566 6.921 10.410 1.00 91.50 86 SER A N 1
ATOM 712 C CA . SER A 1 86 ? -1.412 6.870 11.868 1.00 91.50 86 SER A CA 1
ATOM 713 C C . SER A 1 86 ? -0.247 5.970 12.289 1.00 91.50 86 SER A C 1
ATOM 715 O O . SER A 1 86 ? 0.597 6.397 13.070 1.00 91.50 86 SER A O 1
ATOM 717 N N . ALA A 1 87 ? -0.141 4.763 11.723 1.00 89.56 87 ALA A N 1
ATOM 718 C CA . ALA A 1 87 ? 0.951 3.841 12.038 1.00 89.56 87 ALA A CA 1
ATOM 719 C C . ALA A 1 87 ? 2.326 4.406 11.642 1.00 89.56 87 ALA A C 1
ATOM 721 O O . ALA A 1 87 ? 3.274 4.342 12.422 1.00 89.56 87 ALA A O 1
ATOM 722 N N . THR A 1 88 ? 2.439 4.998 10.449 1.00 87.50 88 THR A N 1
ATOM 723 C CA . THR A 1 88 ? 3.703 5.597 9.995 1.00 87.50 88 THR A CA 1
ATOM 724 C C . THR A 1 88 ? 4.110 6.819 10.806 1.00 87.50 88 THR A C 1
ATOM 726 O O . THR A 1 88 ? 5.297 7.004 11.059 1.00 87.50 88 THR A O 1
ATOM 729 N N . GLN A 1 89 ? 3.142 7.624 11.246 1.00 88.19 89 GLN A N 1
ATOM 730 C CA . GLN A 1 89 ? 3.402 8.794 12.073 1.00 88.19 89 GLN A CA 1
ATOM 731 C C . GLN A 1 89 ? 3.949 8.381 13.442 1.00 88.19 89 GLN A C 1
ATOM 733 O O . GLN A 1 89 ? 5.010 8.865 13.829 1.00 88.19 89 GLN A O 1
ATOM 738 N N . ILE A 1 90 ? 3.293 7.430 14.114 1.00 88.06 90 ILE A N 1
ATOM 739 C CA . ILE A 1 90 ? 3.747 6.895 15.408 1.00 88.06 90 ILE A CA 1
ATOM 740 C C . ILE A 1 90 ? 5.166 6.324 15.288 1.00 88.06 90 ILE A C 1
ATOM 742 O O . ILE A 1 90 ? 6.036 6.652 16.090 1.00 88.06 90 ILE A O 1
ATOM 746 N N . LEU A 1 91 ? 5.432 5.526 14.247 1.00 85.25 91 LEU A N 1
ATOM 747 C CA . LEU A 1 91 ? 6.760 4.950 14.027 1.00 85.25 91 LEU A CA 1
ATOM 748 C C . LEU A 1 91 ? 7.827 6.030 13.795 1.00 85.25 91 LEU A C 1
ATOM 750 O O . LEU A 1 91 ? 8.923 5.941 14.342 1.00 85.25 91 LEU A O 1
ATOM 754 N N . SER A 1 92 ? 7.518 7.056 12.998 1.00 83.25 92 SER A N 1
ATOM 755 C CA . SER A 1 92 ? 8.460 8.150 12.737 1.00 83.25 92 SER A CA 1
ATOM 756 C C . SER A 1 92 ? 8.794 8.957 13.998 1.00 83.25 92 SER A C 1
ATOM 758 O O . SER A 1 92 ? 9.951 9.330 14.196 1.00 83.25 92 SER A O 1
ATOM 760 N N . GLN A 1 93 ? 7.810 9.173 14.877 1.00 82.94 93 GLN A N 1
ATOM 761 C CA . GLN A 1 93 ? 7.996 9.861 16.155 1.00 82.94 93 GLN A CA 1
ATOM 762 C C . GLN A 1 93 ? 8.901 9.052 17.087 1.00 82.94 93 GLN A C 1
ATOM 764 O O . GLN A 1 93 ? 9.935 9.569 17.508 1.00 82.94 93 GLN A O 1
ATOM 769 N N . ALA A 1 94 ? 8.592 7.768 17.287 1.00 84.56 94 ALA A N 1
ATOM 770 C CA . ALA A 1 94 ? 9.385 6.879 18.134 1.00 84.56 94 ALA A CA 1
ATOM 771 C C . ALA A 1 94 ? 10.852 6.786 17.674 1.00 84.56 94 ALA A C 1
ATOM 773 O O . ALA A 1 94 ? 11.772 6.867 18.487 1.00 84.56 94 ALA A O 1
ATOM 774 N N . MET A 1 95 ? 11.092 6.681 16.361 1.00 81.19 95 MET A N 1
ATOM 775 C CA . MET A 1 95 ? 12.454 6.655 15.810 1.00 81.19 95 MET A CA 1
ATOM 776 C C . MET A 1 95 ? 13.196 7.979 16.046 1.00 81.19 95 MET A C 1
ATOM 778 O O . MET A 1 95 ? 14.381 7.972 16.373 1.00 81.19 95 MET A O 1
ATOM 782 N N . THR A 1 96 ? 12.505 9.116 15.926 1.00 81.25 96 THR A N 1
ATOM 783 C CA . THR A 1 96 ? 13.104 10.440 16.169 1.00 81.25 96 THR A CA 1
ATOM 784 C C . THR A 1 96 ? 13.494 10.623 17.639 1.00 81.25 96 THR A C 1
ATOM 786 O O . THR A 1 96 ? 14.545 11.188 17.939 1.00 81.25 96 THR A O 1
ATOM 789 N N . GLU A 1 97 ? 12.667 10.147 18.570 1.00 79.88 97 GLU A N 1
ATOM 790 C CA . GLU A 1 97 ? 12.957 10.188 20.009 1.00 79.88 97 GLU A CA 1
ATOM 791 C C . GLU A 1 97 ? 14.172 9.324 20.358 1.00 79.88 97 GLU A C 1
ATOM 793 O O . GLU A 1 97 ? 15.092 9.795 21.026 1.00 79.88 97 GLU A O 1
ATOM 798 N N . GLN A 1 98 ? 14.234 8.103 19.820 1.00 82.62 98 GLN A N 1
ATOM 799 C CA . GLN A 1 98 ? 15.382 7.211 19.992 1.00 82.62 98 GLN A CA 1
ATOM 800 C C . GLN A 1 98 ? 16.685 7.833 19.470 1.00 82.62 98 GLN A C 1
ATOM 802 O O . GLN A 1 98 ? 17.712 7.758 20.145 1.00 82.62 98 GLN A O 1
ATOM 807 N N . GLN A 1 99 ? 16.651 8.493 18.306 1.00 79.31 99 GLN A N 1
ATOM 808 C CA . GLN A 1 99 ? 17.814 9.191 17.747 1.00 79.31 99 GLN A CA 1
ATOM 809 C C . GLN A 1 99 ? 18.304 10.326 18.656 1.00 79.31 99 GLN A C 1
ATOM 811 O O . GLN A 1 99 ? 19.506 10.439 18.897 1.00 79.31 99 GLN A O 1
ATOM 816 N N . LYS A 1 100 ? 17.388 11.140 19.198 1.00 82.25 100 LYS A N 1
ATOM 817 C CA . LYS A 1 100 ? 17.728 12.233 20.126 1.00 82.25 100 LYS A CA 1
ATOM 818 C C . LYS A 1 100 ? 18.344 11.710 21.423 1.00 82.25 100 LYS A C 1
ATOM 820 O O . LYS A 1 100 ? 19.356 12.247 21.867 1.00 82.25 100 LYS A O 1
ATOM 825 N N . CYS A 1 101 ? 17.767 10.658 22.008 1.00 80.94 101 CYS A N 1
ATOM 826 C CA . CYS A 1 101 ? 18.311 10.022 23.207 1.00 80.94 101 CYS A CA 1
ATOM 827 C C . CYS A 1 101 ? 19.720 9.471 22.959 1.00 80.94 101 CYS A C 1
ATOM 829 O O . CYS A 1 101 ? 20.627 9.762 23.734 1.00 80.94 101 CYS A O 1
ATOM 831 N N . ALA A 1 102 ? 19.926 8.746 21.855 1.00 82.19 102 ALA A N 1
ATOM 832 C CA . ALA A 1 102 ? 21.233 8.197 21.504 1.00 82.19 102 ALA A CA 1
ATOM 833 C C . ALA A 1 102 ? 22.290 9.296 21.295 1.00 82.19 102 ALA A C 1
ATOM 835 O O . ALA A 1 102 ? 23.406 9.177 21.794 1.00 82.19 102 ALA A O 1
ATOM 836 N N . GLN A 1 103 ? 21.938 10.393 20.614 1.00 84.44 103 GLN A N 1
ATOM 837 C CA . GLN A 1 103 ? 22.842 11.532 20.444 1.00 84.44 103 GLN A CA 1
ATOM 838 C C . GLN A 1 103 ? 23.196 12.188 21.785 1.00 84.44 103 GLN A C 1
ATOM 840 O O . GLN A 1 103 ? 24.362 12.501 22.010 1.00 84.44 103 GLN A O 1
ATOM 845 N N . ALA A 1 104 ? 22.225 12.377 22.684 1.00 84.88 104 ALA A N 1
ATOM 846 C CA . ALA A 1 104 ? 22.475 12.946 24.007 1.00 84.88 104 ALA A CA 1
ATOM 847 C C . ALA A 1 104 ? 23.424 12.067 24.839 1.00 84.88 104 ALA A C 1
ATOM 849 O O . ALA A 1 104 ? 24.366 12.583 25.432 1.00 84.88 104 ALA A O 1
ATOM 850 N N . SER A 1 105 ? 23.238 10.743 24.827 1.00 83.69 105 SER A N 1
ATOM 851 C CA . SER A 1 105 ? 24.135 9.807 25.519 1.00 83.69 105 SER A CA 1
ATOM 852 C C . SER A 1 105 ? 25.577 9.874 25.002 1.00 83.69 105 SER A C 1
ATOM 854 O O . SER A 1 105 ? 26.509 9.806 25.798 1.00 83.69 105 SER A O 1
ATOM 856 N N . LEU A 1 106 ? 25.766 10.061 23.691 1.00 79.06 106 LEU A N 1
ATOM 857 C CA . LEU A 1 106 ? 27.092 10.197 23.075 1.00 79.06 106 LEU A CA 1
ATOM 858 C C . LEU A 1 106 ? 27.800 11.515 23.422 1.00 79.06 106 LEU A C 1
ATOM 860 O O . LEU A 1 106 ? 29.018 11.569 23.348 1.00 79.06 106 LEU A O 1
ATOM 864 N N . GLN A 1 107 ? 27.066 12.578 23.763 1.00 75.00 107 GLN A N 1
ATOM 865 C CA . GLN A 1 107 ? 27.647 13.875 24.149 1.00 75.00 107 GLN A CA 1
ATOM 866 C C . GLN A 1 107 ? 28.047 13.941 25.630 1.00 75.00 107 GLN A C 1
ATOM 868 O O . GLN A 1 107 ? 28.749 14.865 26.029 1.00 75.00 107 GLN A O 1
ATOM 873 N N . ILE A 1 108 ? 27.567 13.001 26.448 1.00 70.75 108 ILE A N 1
ATOM 874 C CA . ILE A 1 108 ? 27.848 12.933 27.890 1.00 70.75 108 ILE A CA 1
ATOM 875 C C . ILE A 1 108 ? 29.049 12.000 28.182 1.00 70.75 108 ILE A C 1
ATOM 877 O O . ILE A 1 108 ? 29.511 11.947 29.319 1.00 70.75 108 ILE A O 1
ATOM 881 N N . SER A 1 109 ? 29.567 11.284 27.171 1.00 52.72 109 SER A N 1
ATOM 882 C CA . SER A 1 109 ? 30.745 10.398 27.276 1.00 52.72 109 SER A CA 1
ATOM 883 C C . SER A 1 109 ? 32.045 11.081 26.865 1.00 52.72 109 SER A C 1
ATOM 885 O O . SER A 1 109 ? 31.998 11.910 25.930 1.00 52.72 109 SER A O 1
#

Radius of gyration: 18.13 Å; chains: 1; bounding box: 50×26×50 Å

Secondary structure (DSSP, 8-state):
-------GGG---PPPTHHHHHH-EE--SSTTPPPEETTT--B-SS--HHHHHHHHGGGHHHHHHS-TT-HHHHHHHHHHHHHHHHHHHHHHHHHHHHHHHHHHHHH--